Protein AF-A0A915JER9-F1 (afdb_monomer)

Secondary structure (DSSP, 8-state):
-EEEEEEEE-TT--EEESB-TTS-BS-TTTSPPPEE-TTSS-EE--------TT-S--EEEEEEE--SSHHHHHTT-

Foldseek 3Di:
DFWQWKWKAAPVGDTDTQAHRRQAGPDCQAWNGWDADPFRPDIDTDGDDDDDPPGPDIDMDIDDDDDPGSVVVVVSD

Solvent-accessible surface area (backbone atoms only — not comparable to full-atom values): 4637 Å² total; per-residue (Å²): 64,47,56,26,33,35,29,47,27,37,91,91,63,54,72,42,75,47,25,40,79,75,32,43,44,73,42,58,87,60,32,39,60,64,44,67,45,98,69,26,84,44,77,49,65,84,55,68,93,81,72,58,94,91,44,96,55,74,43,84,48,72,46,71,44,83,45,100,43,49,74,62,38,61,74,73,107

pLDDT: mean 90.84, std 4.55, range [75.44, 96.62]

Sequence (77 aa):
MLVHSCFAESLDGQRTPITDERGCSLDEDLLPNLSYGNDLKLAYAKADVFKYPDHSYIQFRCQIRLCPTSEECLKIM

Structure (mmCIF, N/CA/C/O backbone):
data_AF-A0A915JER9-F1
#
_entry.id   AF-A0A915JER9-F1
#
loop_
_atom_site.group_PDB
_atom_site.id
_atom_site.type_symbol
_atom_site.label_atom_id
_atom_site.label_alt_id
_atom_site.label_comp_id
_atom_site.label_asym_id
_atom_site.label_entity_id
_atom_site.label_seq_id
_atom_site.pdbx_PDB_ins_code
_atom_site.Cartn_x
_atom_site.Cartn_y
_atom_site.Cartn_z
_atom_site.occupancy
_atom_site.B_iso_or_equiv
_atom_site.auth_seq_id
_atom_site.auth_comp_id
_atom_site.auth_asym_id
_atom_site.auth_atom_id
_atom_site.pdbx_PDB_model_num
ATOM 1 N N . MET A 1 1 ? -6.744 3.044 9.753 1.00 92.38 1 MET A N 1
ATOM 2 C CA . MET A 1 1 ? -6.025 3.631 8.602 1.00 92.38 1 MET A CA 1
ATOM 3 C C . MET A 1 1 ? -6.491 2.935 7.339 1.00 92.38 1 MET A C 1
ATOM 5 O O . MET A 1 1 ? -6.921 1.793 7.432 1.00 92.38 1 MET A O 1
ATOM 9 N N . LEU A 1 2 ? -6.378 3.592 6.190 1.00 95.25 2 LEU A N 1
ATOM 10 C CA . LEU A 1 2 ? -6.640 2.990 4.882 1.00 95.25 2 LEU A CA 1
ATOM 11 C C . LEU A 1 2 ? -5.431 3.188 3.978 1.00 95.25 2 LEU A C 1
ATOM 13 O O . LEU A 1 2 ? -4.756 4.216 4.069 1.00 95.25 2 LEU A O 1
ATOM 17 N N . VAL A 1 3 ? -5.158 2.230 3.102 1.00 95.94 3 VAL A N 1
ATOM 18 C CA . VAL A 1 3 ? -4.225 2.449 1.997 1.00 95.94 3 VAL A CA 1
ATOM 19 C C . VAL A 1 3 ? -4.928 3.317 0.961 1.00 95.94 3 VAL A C 1
ATOM 21 O O . VAL A 1 3 ? -6.063 3.045 0.592 1.00 95.94 3 VAL A O 1
ATOM 24 N N . HIS A 1 4 ? -4.267 4.394 0.544 1.00 95.44 4 HIS A N 1
ATOM 25 C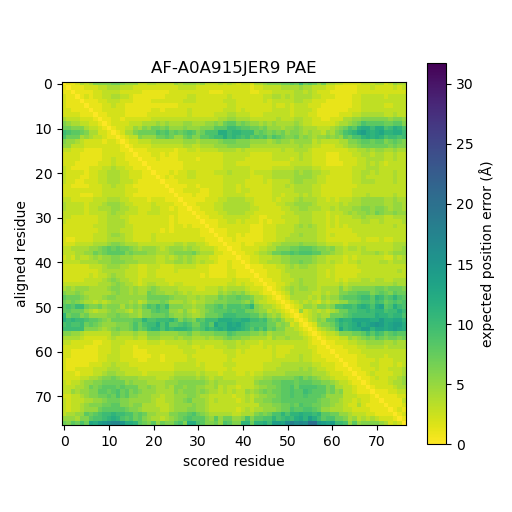 CA . HIS A 1 4 ? -4.787 5.306 -0.467 1.00 95.44 4 HIS A CA 1
ATOM 26 C C . HIS A 1 4 ? -4.337 4.876 -1.855 1.00 95.44 4 HIS A C 1
ATOM 28 O O . HIS A 1 4 ? -5.158 4.589 -2.705 1.00 95.44 4 HIS A O 1
ATOM 34 N N . SER A 1 5 ? -3.027 4.811 -2.072 1.00 96.25 5 SER A N 1
ATOM 35 C CA . SER A 1 5 ? -2.446 4.414 -3.349 1.00 96.25 5 SER A CA 1
ATOM 36 C C . SER A 1 5 ? -1.095 3.748 -3.126 1.00 96.25 5 SER A C 1
ATOM 38 O O . SER A 1 5 ? -0.343 4.133 -2.228 1.00 96.25 5 SER A O 1
ATOM 40 N N . CYS A 1 6 ? -0.778 2.751 -3.941 1.00 95.56 6 CYS A N 1
ATOM 41 C CA . CYS A 1 6 ? 0.498 2.060 -3.947 1.00 95.56 6 CYS A CA 1
ATOM 42 C C . CYS A 1 6 ? 1.121 2.094 -5.341 1.00 95.56 6 CYS A C 1
ATOM 44 O O . CYS A 1 6 ? 0.433 2.059 -6.363 1.00 95.56 6 CYS A O 1
ATOM 46 N N . PHE A 1 7 ? 2.449 2.111 -5.359 1.00 94.56 7 PHE A N 1
ATOM 47 C CA . PHE A 1 7 ? 3.269 2.161 -6.557 1.00 94.56 7 PHE A CA 1
ATOM 48 C C . PHE A 1 7 ? 4.387 1.130 -6.473 1.00 94.56 7 PHE A C 1
ATOM 50 O O . PHE A 1 7 ? 4.982 0.920 -5.411 1.00 94.56 7 PHE A O 1
ATOM 57 N N . ALA A 1 8 ? 4.690 0.531 -7.617 1.00 92.88 8 ALA A N 1
ATOM 58 C CA . ALA A 1 8 ? 5.896 -0.241 -7.833 1.00 92.88 8 ALA A CA 1
ATOM 59 C C . ALA A 1 8 ? 6.935 0.659 -8.515 1.00 92.88 8 ALA A C 1
ATOM 61 O O . ALA A 1 8 ? 6.755 1.073 -9.665 1.00 92.88 8 ALA A O 1
ATOM 62 N N . GLU A 1 9 ? 8.000 0.986 -7.787 1.00 91.88 9 GLU A N 1
ATOM 63 C CA . GLU A 1 9 ? 9.045 1.912 -8.214 1.00 91.88 9 GLU A CA 1
ATOM 64 C C . GLU A 1 9 ? 10.341 1.173 -8.549 1.00 91.88 9 GLU A C 1
ATOM 66 O O . GLU A 1 9 ? 10.784 0.297 -7.802 1.00 91.88 9 GLU A O 1
ATOM 71 N N . SER A 1 10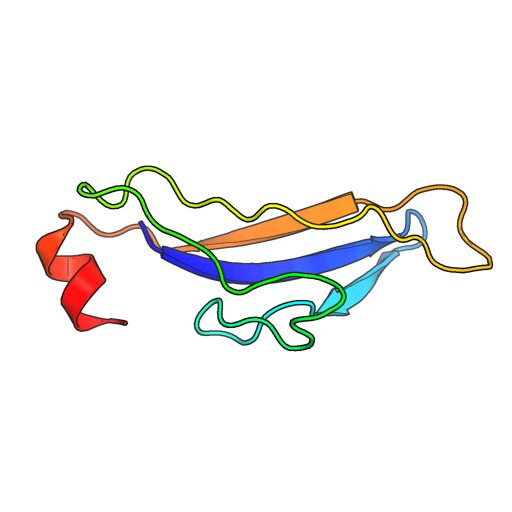 ? 10.972 1.546 -9.655 1.00 88.00 10 SER A N 1
ATOM 72 C CA . SER A 1 10 ? 12.338 1.144 -9.978 1.00 88.00 10 SER A CA 1
ATOM 73 C C . SER A 1 10 ? 13.356 2.132 -9.384 1.00 88.00 10 SER A C 1
ATOM 75 O O . SER A 1 10 ? 13.016 3.248 -8.982 1.00 88.00 10 SER A O 1
ATOM 77 N N . LEU A 1 11 ? 14.636 1.743 -9.328 1.00 84.75 11 LEU A N 1
ATOM 78 C CA . LEU A 1 11 ? 15.704 2.598 -8.778 1.00 84.75 11 LEU A CA 1
ATOM 79 C C . LEU A 1 11 ? 15.970 3.867 -9.603 1.00 84.75 11 LEU A C 1
ATOM 81 O O . LEU A 1 11 ? 16.391 4.878 -9.050 1.00 84.75 11 LEU A O 1
ATOM 85 N N . ASP A 1 12 ? 15.729 3.819 -10.909 1.00 86.75 12 ASP A N 1
ATOM 86 C CA . ASP A 1 12 ? 15.831 4.949 -11.838 1.00 86.75 12 ASP A CA 1
ATOM 87 C C . ASP A 1 12 ? 14.596 5.868 -11.804 1.00 86.75 12 ASP A C 1
ATOM 89 O O . ASP A 1 12 ? 14.549 6.871 -12.513 1.00 86.75 12 ASP A O 1
ATOM 93 N N . GLY A 1 13 ? 13.625 5.577 -10.932 1.00 84.69 13 GLY A N 1
ATOM 94 C CA . GLY A 1 13 ? 12.500 6.461 -10.642 1.00 84.69 13 GLY A CA 1
ATOM 95 C C . GLY A 1 13 ? 11.273 6.243 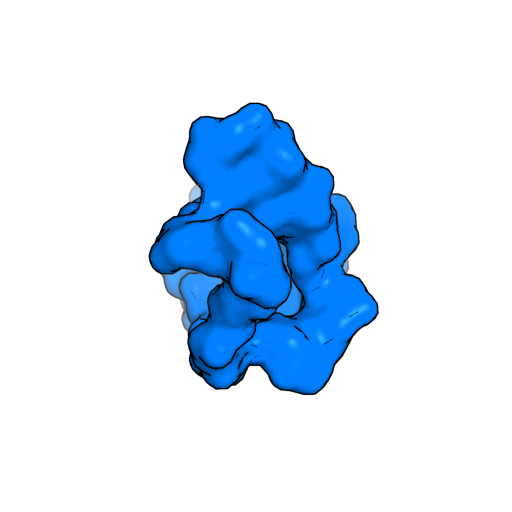-11.522 1.00 84.69 13 GLY A C 1
ATOM 96 O O . GLY A 1 13 ? 10.332 7.034 -11.431 1.00 84.69 13 GLY A O 1
ATOM 97 N N . GLN A 1 14 ? 11.232 5.179 -12.332 1.00 88.25 14 GLN A N 1
ATOM 98 C CA . GLN A 1 14 ? 9.994 4.762 -12.985 1.00 88.25 14 GLN A CA 1
ATOM 99 C C . GLN A 1 14 ? 8.994 4.336 -11.907 1.00 88.25 14 GLN A C 1
ATOM 101 O O . GLN A 1 14 ? 9.319 3.542 -11.024 1.00 88.25 14 GLN A O 1
ATOM 106 N N . ARG A 1 15 ? 7.775 4.879 -11.963 1.00 90.62 15 ARG A N 1
ATOM 107 C CA . ARG A 1 15 ? 6.700 4.583 -11.011 1.00 90.62 15 ARG A CA 1
ATOM 108 C C . ARG A 1 15 ? 5.479 4.087 -11.756 1.00 90.62 15 ARG A C 1
ATOM 110 O O . ARG A 1 15 ? 4.926 4.821 -12.572 1.00 90.62 15 ARG A O 1
ATOM 117 N N . THR A 1 16 ? 5.030 2.889 -11.411 1.00 92.06 16 THR A N 1
ATOM 118 C CA . THR A 1 16 ? 3.796 2.318 -11.957 1.00 92.06 16 THR A CA 1
ATOM 119 C C . THR A 1 16 ? 2.783 2.169 -10.830 1.00 92.06 16 THR A C 1
ATOM 121 O O . THR A 1 16 ? 3.130 1.595 -9.791 1.00 92.06 16 THR A O 1
ATOM 124 N N . PRO A 1 17 ? 1.557 2.695 -10.977 1.00 95.25 17 PRO A N 1
ATOM 125 C CA . PRO A 1 17 ? 0.512 2.472 -9.991 1.00 95.25 17 PRO A CA 1
ATOM 126 C C . PRO A 1 17 ? 0.131 0.989 -9.982 1.00 95.25 17 PRO A C 1
ATOM 128 O O . PRO A 1 17 ? 0.000 0.373 -11.035 1.00 95.25 17 PRO A O 1
ATOM 131 N N . ILE A 1 18 ? -0.033 0.426 -8.788 1.00 95.19 18 ILE A N 1
ATOM 132 C CA . ILE A 1 18 ? -0.498 -0.961 -8.593 1.00 95.19 18 ILE A CA 1
ATOM 133 C C . ILE A 1 18 ? -1.835 -1.020 -7.848 1.00 95.19 18 ILE A C 1
ATOM 135 O O . ILE A 1 18 ? -2.484 -2.060 -7.820 1.00 95.19 18 ILE A O 1
ATOM 139 N N . THR A 1 19 ? -2.277 0.108 -7.289 1.00 96.62 19 THR A N 1
ATOM 140 C CA . THR A 1 19 ? -3.643 0.301 -6.797 1.00 96.62 19 THR A CA 1
ATOM 141 C C . THR A 1 19 ? -4.208 1.623 -7.316 1.00 96.62 19 THR A C 1
ATOM 143 O O . THR A 1 19 ? -3.446 2.530 -7.666 1.00 96.62 19 THR A O 1
ATOM 146 N N . ASP A 1 20 ? -5.535 1.756 -7.324 1.00 95.31 20 ASP A N 1
ATOM 147 C CA . ASP A 1 20 ? -6.221 3.036 -7.516 1.00 95.31 20 ASP A CA 1
ATOM 148 C C . ASP A 1 20 ? -6.076 3.950 -6.276 1.00 95.31 20 ASP A C 1
ATOM 150 O O . ASP A 1 20 ? -5.390 3.602 -5.311 1.00 95.31 20 ASP A O 1
ATOM 154 N N . GLU A 1 21 ? -6.706 5.131 -6.305 1.00 93.75 21 GLU A N 1
ATOM 155 C CA . GLU A 1 21 ? -6.707 6.123 -5.207 1.00 93.75 21 GLU A CA 1
ATOM 156 C C . GLU A 1 21 ? -7.558 5.715 -3.987 1.00 93.75 21 GLU A C 1
ATOM 158 O O . GLU A 1 21 ? -7.590 6.416 -2.972 1.00 93.75 21 GLU A O 1
ATOM 163 N N . ARG A 1 22 ? -8.259 4.581 -4.070 1.00 92.25 22 ARG A N 1
ATOM 164 C CA . ARG A 1 22 ? -9.028 3.983 -2.971 1.00 92.25 22 ARG A CA 1
ATOM 165 C C . ARG A 1 22 ? -8.334 2.746 -2.398 1.00 92.25 22 ARG A C 1
ATOM 167 O O . ARG A 1 22 ? -8.888 2.089 -1.520 1.00 92.25 22 ARG A O 1
ATOM 174 N N . GLY A 1 23 ? -7.126 2.433 -2.867 1.00 93.38 23 GLY A N 1
ATOM 175 C CA . GLY A 1 23 ? -6.364 1.266 -2.439 1.00 93.38 23 GLY A CA 1
ATOM 176 C C . GLY A 1 23 ? -6.883 -0.057 -3.010 1.00 93.38 23 GLY A C 1
ATOM 177 O O . GLY A 1 23 ? -6.503 -1.111 -2.499 1.00 93.38 23 GLY A O 1
ATOM 178 N N . CYS A 1 24 ? -7.731 -0.029 -4.043 1.00 94.81 24 CYS A N 1
ATOM 179 C CA . CYS A 1 24 ? -8.161 -1.226 -4.766 1.00 94.81 24 CYS A CA 1
ATOM 180 C C . CYS A 1 24 ? -7.106 -1.618 -5.800 1.00 94.81 24 CYS A C 1
ATOM 182 O O . CYS A 1 24 ? -6.509 -0.743 -6.429 1.00 94.81 24 CYS A O 1
ATOM 184 N N . SER A 1 25 ? -6.861 -2.915 -5.987 1.00 95.62 25 SER A N 1
ATOM 185 C CA . SER A 1 25 ? -5.850 -3.352 -6.951 1.00 95.62 25 SER A CA 1
ATOM 186 C C . SER A 1 25 ? -6.237 -2.990 -8.387 1.00 95.62 25 SER A C 1
ATOM 188 O O . SER A 1 25 ? -7.412 -3.026 -8.748 1.00 95.62 25 SER A O 1
ATOM 190 N N . LEU A 1 26 ? -5.240 -2.639 -9.204 1.00 96.31 26 LEU A N 1
ATOM 191 C CA . LEU A 1 26 ? -5.416 -2.452 -10.649 1.00 96.31 26 LEU A CA 1
ATOM 192 C C . LEU A 1 26 ? -5.255 -3.761 -11.434 1.00 96.31 26 LEU A C 1
ATOM 194 O O . LEU A 1 26 ? -5.728 -3.851 -12.564 1.00 96.31 26 LEU A O 1
ATOM 198 N N . ASP A 1 27 ? -4.585 -4.749 -10.841 1.00 93.19 27 ASP A N 1
ATOM 199 C CA . ASP A 1 27 ? -4.319 -6.062 -11.423 1.00 93.19 27 ASP A CA 1
ATOM 200 C C . ASP A 1 27 ? -4.272 -7.093 -10.286 1.00 93.19 27 ASP A C 1
ATOM 202 O O . ASP A 1 27 ? -3.312 -7.151 -9.513 1.00 93.19 27 ASP A O 1
ATOM 206 N N . GLU A 1 28 ? -5.344 -7.876 -10.149 1.00 92.06 28 GLU A N 1
ATOM 207 C CA . GLU A 1 28 ? -5.497 -8.841 -9.056 1.00 92.06 28 GLU A CA 1
ATOM 208 C C . GLU A 1 28 ? -4.577 -10.063 -9.184 1.00 92.06 28 GLU A C 1
ATOM 210 O O . GLU A 1 28 ? -4.311 -10.710 -8.168 1.00 92.06 28 GLU A O 1
ATOM 215 N N . ASP A 1 29 ? -4.049 -10.345 -10.381 1.00 90.38 29 ASP A N 1
ATOM 216 C CA . ASP A 1 29 ? -3.084 -11.426 -10.594 1.00 90.38 29 ASP A CA 1
ATOM 217 C C . ASP A 1 29 ? -1.695 -11.025 -10.067 1.00 90.38 29 ASP A C 1
ATOM 219 O O . ASP A 1 29 ? -0.977 -11.848 -9.496 1.00 90.38 29 ASP A O 1
ATOM 223 N N 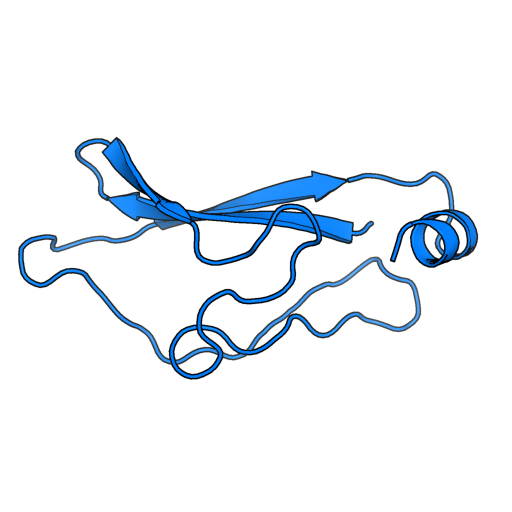. LEU A 1 30 ? -1.318 -9.748 -10.214 1.00 88.88 30 LEU A N 1
ATOM 224 C CA . LEU A 1 30 ? -0.049 -9.215 -9.699 1.00 88.88 30 LEU A CA 1
ATOM 225 C C . LEU A 1 30 ? -0.113 -8.833 -8.218 1.00 88.88 30 LEU A C 1
ATOM 227 O O . LEU A 1 30 ? 0.838 -9.060 -7.468 1.00 88.88 30 LEU A O 1
ATOM 231 N N . LEU A 1 31 ? -1.210 -8.213 -7.793 1.00 92.44 31 LEU A N 1
ATOM 232 C CA . LEU A 1 31 ? -1.439 -7.804 -6.414 1.00 92.44 31 LEU A CA 1
ATOM 233 C C . LEU A 1 31 ? -2.915 -8.024 -6.086 1.00 92.44 31 LEU A C 1
ATOM 235 O O . LEU A 1 31 ? -3.754 -7.250 -6.530 1.00 92.44 31 LEU A O 1
ATOM 239 N N . PRO A 1 32 ? -3.273 -9.014 -5.263 1.00 94.31 32 PRO A N 1
ATOM 240 C CA . PRO A 1 32 ? -4.656 -9.164 -4.837 1.00 94.31 32 PRO A CA 1
ATOM 241 C C . PRO A 1 32 ? -5.145 -7.950 -4.042 1.00 94.31 32 PRO A C 1
ATOM 243 O O . PRO A 1 32 ? -4.355 -7.217 -3.437 1.00 94.31 32 PRO A O 1
ATOM 246 N N . ASN A 1 33 ? -6.466 -7.772 -3.984 1.00 95.25 33 ASN A N 1
ATOM 247 C CA . ASN A 1 33 ? -7.069 -6.727 -3.162 1.00 95.25 33 ASN A CA 1
ATOM 248 C C . ASN A 1 33 ? -6.602 -6.803 -1.698 1.00 95.25 33 ASN A C 1
ATOM 250 O O . ASN A 1 33 ? -6.475 -7.879 -1.103 1.00 95.25 33 ASN A O 1
ATOM 254 N N . LEU A 1 34 ? -6.359 -5.629 -1.112 1.00 95.06 34 LEU A N 1
ATOM 255 C CA . LEU A 1 34 ? -5.858 -5.509 0.252 1.00 95.06 34 LEU A CA 1
ATOM 256 C C . LEU A 1 34 ? -6.896 -6.011 1.259 1.00 95.06 34 LEU A C 1
ATOM 258 O O . LEU A 1 34 ? -8.039 -5.557 1.290 1.00 95.06 34 LEU A O 1
ATOM 262 N N . SER A 1 35 ? -6.461 -6.911 2.133 1.00 95.31 35 SER A N 1
ATOM 263 C CA . SER A 1 35 ? -7.217 -7.344 3.301 1.00 95.31 35 SER A CA 1
ATOM 264 C C . SER A 1 35 ? -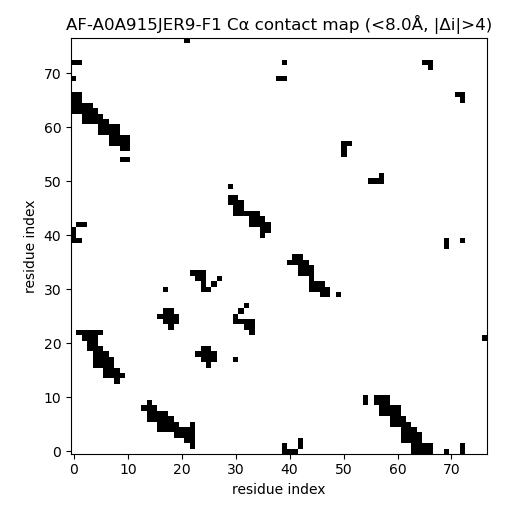6.865 -6.478 4.503 1.00 95.31 35 SER A C 1
ATOM 266 O O . SER A 1 35 ? -5.701 -6.141 4.731 1.00 95.31 35 SER A O 1
ATOM 268 N N . TYR A 1 36 ? -7.872 -6.143 5.302 1.00 94.81 36 TYR A N 1
ATOM 269 C CA . TYR A 1 36 ? -7.708 -5.322 6.495 1.00 94.81 36 TYR A CA 1
ATOM 270 C C . TYR A 1 36 ? -7.995 -6.133 7.757 1.00 94.81 36 TYR A C 1
ATOM 272 O O . TYR A 1 36 ? -8.895 -6.970 7.790 1.00 94.81 36 TYR A O 1
ATOM 280 N N . GLY A 1 37 ? -7.215 -5.883 8.809 1.00 93.62 37 GLY A N 1
ATOM 281 C CA . GLY A 1 37 ? -7.524 -6.387 10.145 1.00 93.62 37 GLY A CA 1
ATOM 282 C C . GLY A 1 37 ? -8.774 -5.714 10.722 1.00 93.62 37 GLY A C 1
ATOM 283 O O . GLY A 1 37 ? -9.117 -4.597 10.336 1.00 93.62 37 GLY A O 1
ATOM 284 N N . ASN A 1 38 ? -9.420 -6.364 11.693 1.00 90.94 38 ASN A N 1
ATOM 285 C CA . ASN A 1 38 ? -10.693 -5.906 12.271 1.00 90.94 38 ASN A CA 1
ATOM 286 C C . ASN A 1 38 ? -10.655 -4.476 12.841 1.00 90.94 38 ASN A C 1
ATOM 288 O O . ASN A 1 38 ? -11.672 -3.791 12.844 1.00 90.94 38 ASN A O 1
ATOM 292 N N . ASP A 1 39 ? -9.502 -4.016 13.335 1.00 89.38 39 ASP A N 1
ATOM 293 C CA . ASP A 1 39 ? -9.337 -2.674 13.904 1.00 89.38 39 ASP A CA 1
ATOM 294 C C . ASP A 1 39 ? -8.773 -1.645 12.908 1.00 89.38 39 ASP A C 1
ATOM 296 O O . ASP A 1 39 ? -8.464 -0.514 13.292 1.00 89.38 39 ASP A O 1
ATOM 300 N N . LEU A 1 40 ? -8.630 -2.026 11.633 1.00 92.00 40 LEU A N 1
ATOM 301 C CA . LEU A 1 40 ? -8.043 -1.220 10.562 1.00 92.00 40 LEU A CA 1
ATOM 302 C C . LEU A 1 40 ? -6.651 -0.661 10.907 1.00 92.00 40 LEU A C 1
ATOM 304 O O . LEU A 1 40 ? -6.266 0.390 10.390 1.00 92.00 40 LEU A O 1
ATOM 308 N N . LYS A 1 41 ? -5.882 -1.326 11.782 1.00 90.00 41 LYS A N 1
ATOM 309 C CA . LYS A 1 41 ? -4.473 -0.980 12.059 1.00 90.00 41 LYS A CA 1
ATOM 310 C C . LYS A 1 41 ? -3.480 -1.813 11.257 1.00 90.00 41 LYS A C 1
ATOM 312 O O . LYS A 1 41 ? -2.289 -1.522 11.274 1.00 90.00 41 LYS A O 1
ATOM 317 N N . LEU A 1 42 ? -3.971 -2.816 10.535 1.00 93.00 42 LEU A N 1
ATOM 318 C CA . LEU A 1 42 ? -3.192 -3.659 9.642 1.00 93.00 42 LEU A CA 1
ATOM 319 C C . LEU A 1 42 ? -3.885 -3.732 8.283 1.00 93.00 42 LEU A C 1
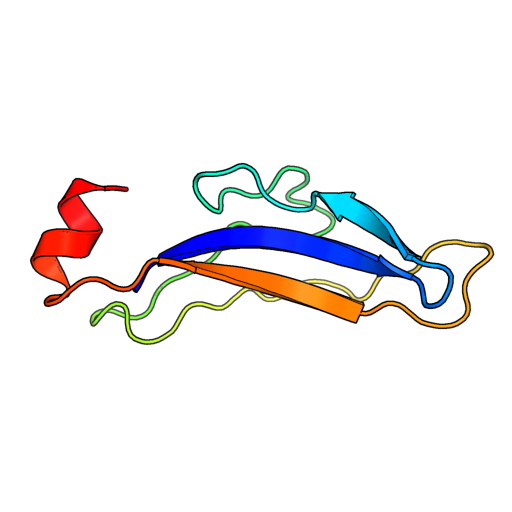ATOM 321 O O . LEU A 1 42 ? -5.086 -3.990 8.219 1.00 93.00 42 LEU A O 1
ATOM 325 N N . ALA A 1 43 ? -3.106 -3.544 7.224 1.00 95.06 43 ALA A N 1
ATOM 326 C CA . ALA A 1 43 ? -3.486 -3.830 5.848 1.00 95.06 43 ALA A CA 1
ATOM 327 C C . ALA A 1 43 ? -2.427 -4.766 5.260 1.00 95.06 43 ALA A C 1
ATOM 329 O O . ALA A 1 43 ? -1.233 -4.563 5.496 1.00 95.06 43 ALA A O 1
ATOM 330 N N . TYR A 1 44 ? -2.851 -5.800 4.543 1.00 94.88 44 TYR A N 1
ATOM 331 C CA . TYR A 1 44 ? -1.947 -6.788 3.968 1.00 94.88 44 TYR A CA 1
ATOM 332 C C . TYR A 1 44 ? -2.527 -7.395 2.691 1.00 94.88 44 TYR A C 1
ATOM 334 O O . TYR A 1 44 ? -3.737 -7.525 2.534 1.00 94.88 44 TYR A O 1
ATOM 342 N N . ALA A 1 45 ? -1.642 -7.812 1.797 1.00 93.94 45 ALA A N 1
ATOM 343 C CA . ALA A 1 45 ? -1.958 -8.687 0.680 1.00 93.94 45 ALA A CA 1
ATOM 344 C C . ALA A 1 45 ? -0.819 -9.690 0.526 1.00 93.94 45 ALA A C 1
ATOM 346 O O . ALA A 1 45 ? 0.336 -9.398 0.847 1.00 93.94 45 ALA A O 1
ATOM 347 N N . LYS A 1 46 ? -1.157 -10.885 0.050 1.00 92.75 46 LYS A N 1
ATOM 348 C CA . LYS A 1 46 ? -0.175 -11.891 -0.338 1.00 92.75 46 LYS A CA 1
ATOM 349 C C . LYS A 1 46 ? -0.095 -11.877 -1.858 1.00 92.75 46 LYS A C 1
ATOM 351 O O . LYS A 1 46 ? -1.047 -12.290 -2.504 1.00 92.75 46 LYS A O 1
ATOM 356 N N . ALA A 1 47 ? 1.017 -11.390 -2.388 1.00 89.12 47 ALA A N 1
ATOM 357 C CA . ALA A 1 47 ? 1.277 -11.311 -3.818 1.00 89.12 47 ALA A CA 1
ATOM 358 C C . ALA A 1 47 ? 2.473 -12.187 -4.189 1.00 89.12 47 ALA A C 1
ATOM 360 O O . ALA A 1 47 ? 3.376 -12.390 -3.368 1.00 89.12 47 ALA A O 1
ATOM 361 N N . ASP A 1 48 ? 2.486 -12.664 -5.429 1.00 86.88 48 ASP A N 1
ATOM 362 C CA . ASP A 1 48 ? 3.673 -13.273 -6.008 1.00 86.88 48 ASP A CA 1
ATOM 363 C C . ASP A 1 48 ? 4.664 -12.178 -6.415 1.00 86.88 48 ASP A C 1
ATOM 365 O O . ASP A 1 48 ? 4.299 -11.101 -6.888 1.00 86.88 48 ASP A O 1
ATOM 369 N N . VAL A 1 49 ? 5.953 -12.425 -6.180 1.00 82.75 49 VAL A N 1
ATOM 370 C CA . VAL A 1 49 ? 6.984 -11.421 -6.459 1.00 82.75 49 VAL A CA 1
ATOM 371 C C . VAL A 1 49 ? 7.163 -11.284 -7.968 1.00 82.75 49 VAL A C 1
ATOM 373 O O . VAL A 1 49 ? 7.526 -12.244 -8.646 1.00 82.75 49 VAL A O 1
ATOM 376 N N . PHE A 1 50 ? 6.993 -10.065 -8.473 1.00 83.69 50 PHE A N 1
ATOM 377 C CA . PHE A 1 50 ? 7.252 -9.701 -9.862 1.00 83.69 50 PHE A CA 1
ATOM 378 C C . PHE A 1 50 ? 8.372 -8.659 -9.965 1.00 83.69 50 PHE A C 1
ATOM 380 O O . PHE A 1 50 ? 8.716 -7.977 -8.998 1.00 83.69 50 PHE A O 1
ATOM 387 N N . LYS A 1 51 ? 8.954 -8.531 -11.160 1.00 82.12 51 LYS A N 1
ATOM 388 C CA . LYS A 1 51 ? 9.913 -7.474 -11.494 1.00 82.12 51 LYS A CA 1
ATOM 389 C C . LYS A 1 51 ? 9.721 -7.014 -12.932 1.00 82.12 51 LYS A C 1
ATOM 391 O O . LYS A 1 51 ? 9.236 -7.774 -13.769 1.00 82.12 51 LYS A O 1
ATOM 396 N N . TYR A 1 52 ? 10.190 -5.811 -13.232 1.00 80.25 52 TYR A N 1
ATOM 397 C CA . TYR A 1 52 ? 10.348 -5.385 -14.616 1.00 80.25 52 TYR A CA 1
ATOM 398 C C . TYR A 1 52 ? 11.482 -6.179 -15.292 1.00 80.25 52 TYR A C 1
ATOM 400 O O . TYR A 1 52 ? 12.480 -6.488 -14.629 1.00 80.25 52 TYR A O 1
ATOM 408 N N . PRO A 1 53 ? 11.373 -6.506 -16.594 1.00 82.69 53 PRO A N 1
ATOM 409 C CA . PRO A 1 53 ? 12.406 -7.258 -17.307 1.00 82.69 53 PRO A CA 1
ATOM 410 C C . PRO A 1 53 ? 13.806 -6.637 -17.174 1.00 82.69 53 PRO A C 1
ATOM 412 O O . PRO A 1 53 ? 14.749 -7.347 -16.813 1.00 82.69 53 PRO A O 1
ATOM 415 N N . ASP A 1 54 ? 13.897 -5.314 -17.338 1.00 85.19 54 ASP A N 1
ATOM 416 C CA . ASP A 1 54 ? 15.159 -4.565 -17.423 1.00 85.19 54 ASP A CA 1
ATOM 417 C C . ASP A 1 54 ? 15.668 -4.016 -16.078 1.00 85.19 54 ASP A C 1
ATOM 419 O O . ASP A 1 54 ? 16.760 -3.452 -16.011 1.00 85.19 54 ASP A O 1
ATOM 423 N N . HIS A 1 55 ? 14.918 -4.200 -14.983 1.00 83.25 55 HIS A N 1
ATOM 424 C CA . HIS A 1 55 ? 15.303 -3.696 -13.661 1.00 83.25 55 HIS A CA 1
ATOM 425 C C . HIS A 1 55 ? 15.614 -4.850 -12.704 1.00 83.25 55 HIS A C 1
ATOM 427 O O . HIS A 1 55 ? 14.845 -5.799 -12.542 1.00 83.25 55 HIS A O 1
ATOM 433 N N . SER A 1 56 ? 16.758 -4.755 -12.027 1.00 82.88 56 SER A N 1
ATOM 434 C CA . SER A 1 56 ? 17.203 -5.756 -11.046 1.00 82.88 56 SER A CA 1
ATOM 435 C C . SER A 1 56 ? 16.549 -5.596 -9.670 1.00 82.88 56 SER A C 1
ATOM 437 O O . SER A 1 56 ? 16.677 -6.482 -8.830 1.00 82.88 56 SER A O 1
ATOM 439 N N . TYR A 1 57 ? 15.865 -4.474 -9.435 1.00 84.38 57 TYR A N 1
ATOM 440 C CA . TYR A 1 57 ? 15.265 -4.115 -8.155 1.00 84.38 57 TYR A CA 1
ATOM 441 C C . TYR A 1 57 ? 13.915 -3.438 -8.370 1.00 84.38 57 TYR A C 1
ATOM 443 O O . TYR A 1 57 ? 13.747 -2.656 -9.306 1.00 84.38 57 TYR A O 1
ATOM 451 N N . ILE A 1 58 ? 12.984 -3.711 -7.460 1.00 87.88 58 ILE A N 1
ATOM 452 C CA . ILE A 1 58 ? 11.677 -3.067 -7.386 1.00 87.88 58 ILE A CA 1
ATOM 453 C C . ILE A 1 58 ? 11.387 -2.715 -5.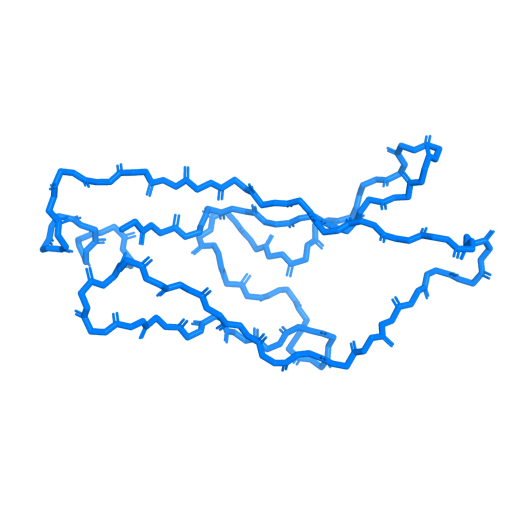928 1.00 87.88 58 ILE A C 1
ATOM 455 O O . ILE A 1 58 ? 11.736 -3.469 -5.016 1.00 87.88 58 ILE A O 1
ATOM 459 N N . GLN A 1 59 ? 10.780 -1.557 -5.701 1.00 90.81 59 GLN A N 1
ATOM 460 C CA . GLN A 1 59 ? 10.367 -1.090 -4.388 1.00 90.81 59 GLN A CA 1
ATOM 461 C C . GLN A 1 59 ? 8.868 -0.816 -4.386 1.00 90.81 59 GLN A C 1
ATOM 463 O O . GLN A 1 59 ? 8.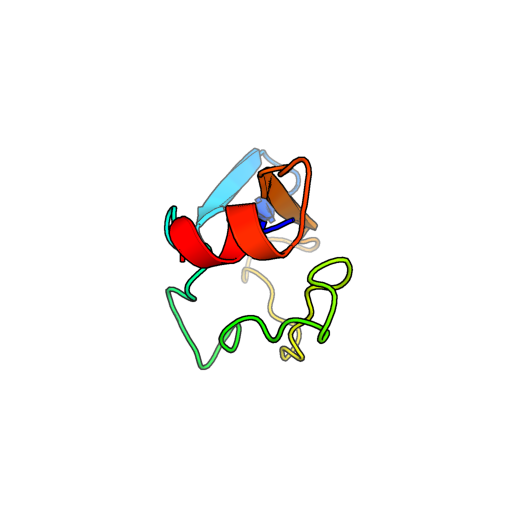359 -0.086 -5.229 1.00 90.81 59 GLN A O 1
ATOM 468 N N . PHE A 1 60 ? 8.170 -1.338 -3.385 1.00 91.88 60 PHE A N 1
ATOM 469 C CA . PHE A 1 60 ? 6.769 -1.013 -3.154 1.00 91.88 60 PHE A CA 1
ATOM 470 C C . PHE A 1 60 ? 6.664 0.207 -2.239 1.00 91.88 60 PHE A C 1
ATOM 472 O O . PHE A 1 60 ? 7.213 0.213 -1.133 1.00 91.88 60 PHE A O 1
ATOM 479 N N . ARG A 1 61 ? 5.970 1.251 -2.695 1.00 93.62 61 ARG A N 1
ATOM 480 C CA . ARG A 1 61 ? 5.680 2.450 -1.902 1.00 93.62 61 ARG A CA 1
ATOM 481 C C . ARG A 1 61 ? 4.186 2.679 -1.833 1.00 93.62 61 ARG A C 1
ATOM 483 O O . ARG A 1 61 ? 3.537 2.766 -2.866 1.00 93.62 61 ARG A O 1
ATOM 490 N N . CYS A 1 62 ? 3.664 2.845 -0.625 1.00 94.81 62 CYS A N 1
ATOM 491 C CA . CYS A 1 62 ? 2.251 3.120 -0.408 1.00 94.81 62 CYS A CA 1
ATOM 492 C C . CYS A 1 62 ? 2.051 4.423 0.360 1.00 94.81 62 CYS A C 1
ATOM 494 O O . CYS A 1 62 ? 2.781 4.737 1.301 1.00 94.81 62 CYS A O 1
ATOM 496 N N . GLN A 1 63 ? 1.027 5.161 -0.042 1.00 96.12 63 GLN A N 1
ATOM 497 C CA . GLN A 1 63 ? 0.460 6.273 0.697 1.00 96.12 63 GLN A CA 1
ATOM 498 C C . GLN A 1 63 ? -0.686 5.751 1.557 1.00 96.12 63 GLN A C 1
ATOM 500 O O . GLN A 1 63 ? -1.522 4.972 1.097 1.00 96.12 63 GLN A O 1
ATOM 505 N N . ILE A 1 64 ? -0.734 6.195 2.810 1.00 95.06 64 ILE A N 1
ATOM 506 C CA . ILE A 1 64 ? -1.784 5.817 3.754 1.00 95.06 64 ILE A CA 1
ATOM 507 C C . ILE A 1 64 ? -2.584 7.041 4.177 1.00 95.06 64 ILE A C 1
ATOM 509 O O . ILE A 1 64 ? -2.045 8.132 4.363 1.00 95.06 64 ILE A O 1
ATOM 513 N N . ARG A 1 65 ? -3.881 6.833 4.378 1.00 92.69 65 ARG A N 1
ATOM 514 C CA . ARG A 1 65 ? -4.786 7.789 4.998 1.00 92.69 65 ARG A CA 1
ATOM 515 C C . ARG A 1 65 ? -4.974 7.410 6.460 1.00 92.69 65 ARG A C 1
ATOM 517 O O . ARG A 1 65 ? -5.398 6.297 6.792 1.00 92.69 65 ARG A O 1
ATOM 524 N N . LEU A 1 66 ? -4.643 8.344 7.341 1.00 92.00 66 LEU A N 1
ATOM 525 C CA . LEU A 1 66 ? -4.875 8.199 8.771 1.00 92.00 66 LEU A CA 1
ATOM 526 C C . LEU A 1 66 ? -6.291 8.671 9.101 1.00 92.00 66 LEU A C 1
ATOM 528 O O . LEU A 1 66 ? -6.731 9.702 8.597 1.00 92.00 66 LEU A O 1
ATOM 532 N N . CYS A 1 67 ? -6.979 7.915 9.954 1.00 90.19 67 CYS A N 1
ATOM 533 C CA . CYS A 1 67 ? -8.257 8.315 10.533 1.00 90.19 67 CYS A CA 1
ATOM 534 C C . CYS A 1 67 ? -8.120 8.293 12.063 1.00 90.19 67 CYS A C 1
ATOM 536 O O . CYS A 1 67 ? -7.430 7.407 12.578 1.00 90.19 67 CYS A O 1
ATOM 538 N N . PRO A 1 68 ? -8.775 9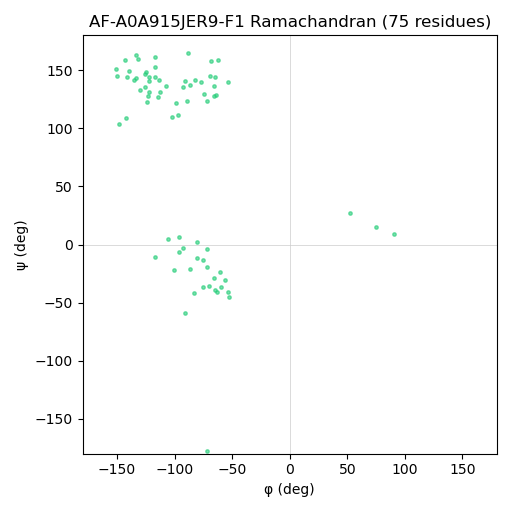.219 12.779 1.00 90.50 68 PRO A N 1
ATOM 539 C CA . PRO A 1 68 ? -8.847 9.228 14.240 1.00 90.50 68 PRO A CA 1
ATOM 540 C C . PRO A 1 68 ? -9.352 7.915 14.855 1.00 90.50 68 PRO A C 1
ATOM 542 O O . PRO A 1 68 ? -8.803 7.455 15.855 1.00 90.50 68 PRO A O 1
ATOM 545 N N . THR A 1 69 ? -10.367 7.289 14.248 1.00 90.88 69 THR A N 1
ATOM 546 C CA . THR A 1 69 ? -10.939 6.003 14.685 1.00 90.88 69 THR A CA 1
ATOM 547 C C . THR A 1 69 ? -11.138 5.045 13.504 1.00 90.88 69 THR A C 1
ATOM 549 O O . THR A 1 69 ? -11.128 5.453 12.340 1.00 90.88 69 THR A O 1
ATOM 552 N N . SER A 1 70 ? -11.318 3.748 13.781 1.00 89.12 70 SER A N 1
ATOM 553 C CA . SER A 1 70 ? -11.642 2.750 12.747 1.00 89.12 70 SER A CA 1
ATOM 554 C C . SER A 1 70 ? -13.009 3.014 12.104 1.00 89.12 70 SER A C 1
ATOM 556 O O . SER A 1 70 ? -13.140 2.915 10.888 1.00 89.12 70 SER A O 1
ATOM 558 N N . GLU A 1 71 ? -14.003 3.425 12.892 1.00 90.88 71 GLU A N 1
ATOM 559 C CA . GLU A 1 71 ? -15.349 3.776 12.414 1.00 90.88 71 GLU A CA 1
ATOM 560 C C . GLU A 1 71 ? -15.333 4.928 11.405 1.00 90.88 71 GLU A C 1
ATOM 562 O O . GLU A 1 71 ? -16.093 4.922 10.438 1.00 90.88 71 GLU A O 1
ATOM 567 N N . GLU A 1 72 ? -14.455 5.912 11.596 1.00 91.25 72 GLU A N 1
ATOM 568 C CA . GLU A 1 72 ? -14.291 7.005 10.638 1.00 91.25 72 GLU A CA 1
ATOM 569 C C . GLU A 1 72 ? -13.644 6.546 9.333 1.00 91.25 72 GLU A C 1
ATOM 571 O O . GLU A 1 72 ? -14.051 7.009 8.271 1.00 91.25 72 GLU A O 1
ATOM 576 N N . CYS A 1 73 ? -12.699 5.602 9.381 1.00 89.69 73 CYS A N 1
ATOM 577 C CA . CYS A 1 73 ? -12.153 5.013 8.159 1.00 89.69 73 CYS A CA 1
ATOM 578 C C . CYS A 1 73 ? -13.221 4.249 7.363 1.00 89.69 73 CYS A C 1
ATOM 580 O O . CYS A 1 73 ? -13.264 4.375 6.145 1.00 89.69 73 CYS A O 1
ATOM 582 N N . LEU A 1 74 ? -14.109 3.501 8.024 1.00 88.50 74 LEU A N 1
ATOM 583 C CA . LEU A 1 74 ? -15.155 2.731 7.335 1.00 88.50 74 LEU A CA 1
ATOM 584 C C . LEU A 1 74 ? -16.116 3.606 6.517 1.00 88.50 74 LEU A C 1
ATOM 586 O O . LEU A 1 74 ? -16.708 3.121 5.564 1.00 88.50 74 LEU A O 1
ATOM 590 N N . LYS A 1 75 ? -16.258 4.893 6.854 1.00 87.38 75 LYS A N 1
ATOM 591 C CA . LYS A 1 75 ? -17.087 5.845 6.091 1.00 87.38 75 LYS A CA 1
ATOM 592 C C . LYS A 1 75 ? -16.445 6.300 4.774 1.00 87.38 75 LYS A C 1
ATOM 594 O O . LYS A 1 75 ? -17.114 6.962 3.988 1.00 87.38 75 LYS A O 1
ATOM 599 N N . ILE A 1 76 ? -15.151 6.040 4.587 1.00 82.06 76 ILE A N 1
ATOM 600 C CA . ILE A 1 76 ? -14.352 6.491 3.435 1.00 82.06 76 ILE A CA 1
ATOM 601 C C . ILE A 1 76 ? -14.176 5.362 2.404 1.00 82.06 76 ILE A C 1
ATOM 603 O O . ILE A 1 76 ? -13.875 5.655 1.247 1.00 82.06 76 ILE A O 1
ATOM 607 N N . MET A 1 77 ? -14.333 4.102 2.828 1.00 75.44 77 MET A N 1
ATOM 608 C CA . MET A 1 77 ? -14.256 2.914 1.967 1.00 75.44 77 MET A CA 1
ATOM 609 C C . MET A 1 77 ? -15.471 2.764 1.053 1.00 75.44 77 MET A C 1
ATOM 611 O O . MET A 1 77 ? -16.584 3.152 1.471 1.00 75.44 77 MET A O 1
#

InterPro domains:
  IPR001507 Zona pellucida domain [PS51034] (1-77)
  IPR051962 Cuticlin domain-containing protein [PTHR22907] (1-74)
  IPR057475 Cuticlin, C-terminal domain [PF25301] (1-68)

Radius of gyration: 13.57 Å; Cα contacts (8 Å, |Δi|>4): 138; chains: 1; bounding box: 34×22×32 Å

Mean predicted aligned error: 3.85 Å

Nearest PDB structures (foldseek):
  6zs5-assembly1_D  TM=7.047E-01  e=2.729E-01  Homo sapiens
  6tql-assembly1_A  TM=7.465E-01  e=9.874E-01  Homo sapiens
  7f5m-assembly1_B  TM=2.613E-01  e=2.111E+00  Saccharomyces cerevisiae S288C

Organism: Romanomermis culicivorax (NCBI:txid13658)